Protein AF-A0A336NEF6-F1 (afdb_monomer)

Radius of gyration: 16.55 Å; Cα contacts (8 Å, |Δi|>4): 123; chains: 1; bounding box: 45×37×54 Å

Sequence (125 aa):
MFSDVTRVWYLQGYYEHYSSKSDAYDDFMLTAAHESGHPILASYAYKSTGLNNYSWVHKGSCKGVLSGYDTPEKGEKGHESNPQKGHVDLMKYYNYRIAPSLFRAIDYDLKSLIWLSFVKFGGKK

pLDDT: mean 70.56, std 12.86, range [30.59, 88.44]

Foldseek 3Di:
DDPPDQDQDDPLVVDVVPHDPVVSVLVVVLSVQQSVLLVLQQVLCCVPPVGRQCLLPPQCLAPDDVVVRHGDDPPDRNDDPDPDDQADDSNHDDPDDDRSVRYDHDPVSVVSNCVVVVDDDDDDD

Secondary structure (DSSP, 8-state):
-----------HHHHHHHS-HHHHHHHHHHHHHHHHHHHHHHHHHHHHHS-STHHHHGGGSS--GGGTTPPPPTTSTT--SS--SS-EETT---SS---GGGEE--HHHHHHHHHHTT-------

Solvent-accessible surface area (backbone atoms only — not comparable to full-atom values): 7672 Å² total; per-residue (Å²): 136,81,79,90,70,86,79,84,85,78,71,59,72,61,40,67,73,75,48,61,73,70,60,48,53,49,47,48,54,46,51,53,54,35,58,59,44,34,60,46,38,18,51,38,28,34,76,73,73,70,44,61,62,40,44,48,49,51,72,20,22,21,61,33,80,95,51,78,50,37,67,44,50,95,91,41,74,45,44,71,98,63,74,78,74,86,50,36,61,40,76,48,62,70,99,62,95,69,66,60,90,33,49,35,79,47,74,65,58,52,51,37,47,50,64,74,61,67,69,80,79,89,66,88,128

Mean predicted aligned error: 10.26 Å

Structure (mmCIF, N/CA/C/O backbone):
data_AF-A0A336NEF6-F1
#
_entry.id   AF-A0A336NEF6-F1
#
loop_
_atom_site.group_PDB
_atom_site.id
_atom_site.type_symbol
_atom_site.label_atom_id
_atom_site.label_alt_id
_atom_site.label_comp_id
_atom_site.label_asym_id
_atom_site.label_entity_id
_atom_site.label_seq_id
_atom_site.pdbx_PDB_ins_code
_ato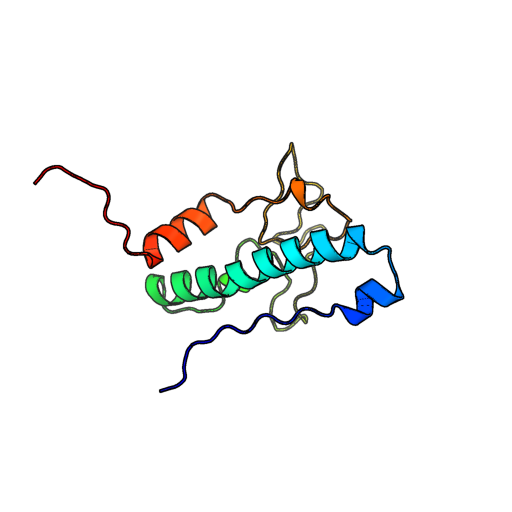m_site.Cartn_x
_atom_site.Cartn_y
_atom_site.Cartn_z
_atom_site.occupancy
_atom_site.B_iso_or_equiv
_atom_site.auth_seq_id
_atom_site.auth_comp_id
_atom_site.auth_asym_id
_atom_site.auth_atom_id
_atom_site.pdbx_PDB_model_num
ATOM 1 N N . MET A 1 1 ? -27.240 3.645 -2.002 1.00 34.62 1 MET A N 1
ATOM 2 C CA . MET A 1 1 ? -26.398 2.543 -1.494 1.00 34.62 1 MET A CA 1
ATOM 3 C C . MET A 1 1 ? -25.303 2.321 -2.525 1.00 34.62 1 MET A C 1
ATOM 5 O O . MET A 1 1 ? -25.512 1.582 -3.473 1.00 34.62 1 MET A O 1
ATOM 9 N N . PHE A 1 2 ? -24.205 3.073 -2.439 1.00 30.59 2 PHE A N 1
ATOM 10 C CA . PHE A 1 2 ? -23.047 2.826 -3.297 1.00 30.59 2 PHE A CA 1
ATOM 11 C C . PHE A 1 2 ? -22.255 1.704 -2.637 1.00 30.59 2 PHE A C 1
ATOM 13 O O . PHE A 1 2 ? -21.867 1.829 -1.479 1.00 30.59 2 PHE A O 1
ATOM 20 N N . SER A 1 3 ? -22.117 0.575 -3.324 1.00 34.78 3 SER A N 1
ATOM 21 C CA . SER A 1 3 ? -21.231 -0.490 -2.875 1.00 34.78 3 SER A CA 1
ATOM 22 C C . SER A 1 3 ? -19.806 0.055 -2.888 1.00 34.78 3 SER A C 1
ATOM 24 O O . SER A 1 3 ? -19.329 0.489 -3.938 1.00 34.78 3 SER A O 1
ATOM 26 N N . ASP A 1 4 ? -19.156 0.036 -1.732 1.00 47.28 4 ASP A N 1
ATOM 27 C CA . ASP A 1 4 ? -17.737 0.333 -1.546 1.00 47.28 4 ASP A CA 1
ATOM 28 C C . ASP A 1 4 ? -16.903 -0.799 -2.177 1.00 47.28 4 ASP A C 1
ATOM 30 O O . ASP A 1 4 ? -16.347 -1.657 -1.499 1.00 47.28 4 ASP A O 1
ATOM 34 N N . VAL A 1 5 ? -16.945 -0.909 -3.510 1.00 49.62 5 VAL A N 1
ATOM 35 C CA . VAL A 1 5 ? -16.124 -1.861 -4.268 1.00 49.62 5 VAL A CA 1
ATOM 36 C C . VAL A 1 5 ? -14.886 -1.107 -4.696 1.00 49.62 5 VAL A C 1
ATOM 38 O O . VAL A 1 5 ? -14.884 -0.422 -5.721 1.00 49.62 5 VAL A O 1
ATOM 41 N N . THR A 1 6 ? -13.824 -1.220 -3.908 1.00 65.19 6 THR A N 1
ATOM 42 C CA . THR A 1 6 ? -12.507 -0.817 -4.386 1.00 65.19 6 THR A CA 1
ATOM 43 C C . THR A 1 6 ? -12.148 -1.715 -5.565 1.00 65.19 6 THR A C 1
ATOM 45 O O . THR A 1 6 ? -12.000 -2.927 -5.419 1.00 65.19 6 THR A O 1
ATOM 48 N N . ARG A 1 7 ? -12.080 -1.127 -6.759 1.00 70.38 7 ARG A N 1
ATOM 49 C CA . ARG A 1 7 ? -11.629 -1.808 -7.973 1.00 70.38 7 ARG A CA 1
ATOM 50 C C . ARG A 1 7 ? -10.176 -1.435 -8.208 1.00 70.38 7 ARG A C 1
ATOM 52 O O . ARG A 1 7 ? -9.875 -0.259 -8.383 1.00 70.38 7 ARG A O 1
ATOM 59 N N . VAL A 1 8 ? -9.315 -2.443 -8.222 1.00 68.12 8 VAL A N 1
ATOM 60 C CA . VAL A 1 8 ? -7.910 -2.312 -8.605 1.00 68.12 8 VAL A CA 1
ATOM 61 C C . VAL A 1 8 ? -7.790 -2.657 -10.084 1.00 68.12 8 VAL A C 1
ATOM 63 O O . VAL A 1 8 ? -8.328 -3.672 -10.528 1.00 68.12 8 VAL A O 1
ATOM 66 N N . TRP A 1 9 ? -7.104 -1.809 -10.842 1.00 73.88 9 TRP A N 1
ATOM 67 C CA . TRP A 1 9 ? -6.852 -2.015 -12.265 1.00 73.88 9 TRP A CA 1
ATOM 68 C C . TRP A 1 9 ? -5.384 -2.377 -12.467 1.00 73.88 9 TRP A C 1
ATOM 70 O O . TRP A 1 9 ? -4.511 -1.736 -11.892 1.00 73.88 9 TRP A O 1
ATOM 80 N N . TYR A 1 10 ? -5.113 -3.382 -13.299 1.00 78.50 10 TYR A N 1
ATOM 81 C CA . TYR A 1 10 ? -3.757 -3.779 -13.670 1.00 78.50 10 TYR A CA 1
ATOM 82 C C . TYR A 1 10 ? -3.579 -3.711 -15.187 1.00 78.50 10 TYR A C 1
ATOM 84 O O . TYR A 1 10 ? -4.376 -4.271 -15.942 1.00 78.50 10 TYR A O 1
ATOM 92 N N . LEU A 1 11 ? -2.533 -3.021 -15.643 1.00 75.38 11 LEU A N 1
ATOM 93 C CA . LEU A 1 11 ? -2.261 -2.775 -17.061 1.00 75.38 11 LEU A CA 1
ATOM 94 C C . LEU A 1 11 ? -1.393 -3.888 -17.667 1.00 75.38 11 LEU A C 1
ATOM 96 O O . LEU A 1 11 ? -0.287 -3.643 -18.139 1.00 75.38 11 LEU A O 1
ATOM 100 N N . GLN A 1 12 ? -1.918 -5.114 -17.695 1.00 72.69 12 GLN A N 1
ATOM 101 C CA . GLN A 1 12 ? -1.197 -6.303 -18.174 1.00 72.69 12 GLN A CA 1
ATOM 102 C C . GLN A 1 12 ? -0.579 -6.127 -19.573 1.00 72.69 12 GLN A C 1
ATOM 104 O O . GLN A 1 12 ? 0.580 -6.477 -19.786 1.00 72.69 12 GLN A O 1
ATOM 109 N N . GLY A 1 13 ? -1.315 -5.523 -20.513 1.00 69.94 13 GLY A N 1
ATOM 110 C CA . GLY A 1 13 ? -0.859 -5.354 -21.898 1.00 69.94 13 GLY A CA 1
ATOM 111 C C . GLY A 1 13 ? 0.378 -4.461 -22.064 1.00 69.94 13 GLY A C 1
ATOM 112 O O . GLY A 1 13 ? 1.104 -4.615 -23.041 1.00 69.94 13 GLY A O 1
ATOM 113 N N . TYR A 1 14 ? 0.654 -3.560 -21.113 1.00 70.50 14 TYR A N 1
ATOM 114 C CA . TYR A 1 14 ? 1.885 -2.761 -21.113 1.00 70.50 14 TYR A CA 1
ATOM 115 C C . TYR A 1 14 ? 3.109 -3.649 -20.842 1.00 70.50 14 TYR A C 1
ATOM 117 O O . TYR A 1 14 ? 4.098 -3.594 -21.570 1.00 70.50 14 TYR A O 1
ATOM 125 N N . TYR A 1 15 ? 3.018 -4.526 -19.843 1.00 66.50 15 TYR A N 1
ATOM 126 C CA . TYR A 1 15 ? 4.122 -5.395 -19.435 1.00 66.50 15 TYR A CA 1
ATOM 127 C C . TYR A 1 15 ? 4.353 -6.551 -20.408 1.00 66.50 15 TYR A C 1
ATOM 129 O O . TYR A 1 15 ? 5.496 -6.863 -20.724 1.00 66.50 15 TYR A O 1
ATOM 137 N N . GLU A 1 16 ? 3.288 -7.130 -20.967 1.00 67.25 16 GLU A N 1
ATOM 138 C CA . GLU A 1 16 ? 3.405 -8.177 -21.992 1.00 67.25 16 GLU A CA 1
ATOM 139 C C . GLU A 1 16 ? 4.067 -7.683 -23.289 1.00 67.25 16 GLU A C 1
ATOM 141 O O . GLU A 1 16 ? 4.679 -8.478 -24.004 1.00 67.25 16 GLU A O 1
ATOM 146 N N . HIS A 1 17 ? 3.958 -6.386 -23.596 1.00 67.31 17 HIS A N 1
ATOM 147 C CA . HIS A 1 17 ? 4.564 -5.783 -24.783 1.00 67.31 17 HIS A CA 1
ATOM 148 C C . HIS A 1 17 ? 6.057 -5.459 -24.601 1.00 67.31 17 HIS A C 1
ATOM 150 O O . HIS A 1 17 ? 6.811 -5.526 -25.572 1.00 67.31 17 HIS A O 1
ATOM 156 N N . TYR A 1 18 ? 6.495 -5.126 -23.379 1.00 62.12 18 TYR A N 1
ATOM 157 C CA . TYR A 1 18 ? 7.839 -4.591 -23.112 1.00 62.12 18 TYR A CA 1
ATOM 158 C C . TYR A 1 18 ? 8.767 -5.505 -22.279 1.00 62.12 18 TYR A C 1
ATOM 160 O O . TYR A 1 18 ? 9.969 -5.234 -22.241 1.00 62.12 18 TYR A O 1
ATOM 168 N N . SER A 1 19 ? 8.291 -6.586 -21.639 1.00 57.84 19 SER A N 1
ATOM 169 C CA . SER A 1 19 ? 9.144 -7.452 -20.798 1.00 57.84 19 SER A CA 1
ATOM 170 C C . SER A 1 19 ? 8.635 -8.896 -20.606 1.00 57.84 19 SER A C 1
ATOM 172 O O . SER A 1 19 ? 7.477 -9.237 -20.827 1.00 57.84 19 SER A O 1
ATOM 174 N N . SER A 1 20 ? 9.560 -9.801 -20.251 1.00 57.44 20 SER A N 1
ATOM 175 C CA . SER A 1 20 ? 9.343 -11.255 -20.164 1.00 57.44 20 SER A CA 1
ATOM 176 C C . SER A 1 20 ? 8.252 -11.653 -19.156 1.00 57.44 20 SER A C 1
ATOM 178 O O . SER A 1 20 ? 8.174 -11.088 -18.069 1.00 57.44 20 SER A O 1
ATOM 180 N N . LYS A 1 21 ? 7.447 -12.676 -19.483 1.00 57.06 21 LYS A N 1
ATOM 181 C CA . LYS A 1 21 ? 6.272 -13.132 -18.705 1.00 57.06 21 LYS A CA 1
ATOM 182 C C . LYS A 1 21 ? 6.497 -13.345 -17.199 1.00 57.06 21 LYS A C 1
ATOM 184 O O . LYS A 1 21 ? 5.543 -13.205 -16.441 1.00 57.06 21 LYS A O 1
ATOM 189 N N . SER A 1 22 ? 7.707 -13.703 -16.760 1.00 62.31 22 SER A N 1
ATOM 190 C CA . SER A 1 22 ? 8.012 -13.874 -15.330 1.00 62.31 22 SER A CA 1
ATOM 191 C C . SER A 1 22 ? 7.954 -12.554 -14.563 1.00 62.31 22 SER A C 1
ATOM 193 O O . SER A 1 22 ? 7.443 -12.524 -13.450 1.00 62.31 22 SER A O 1
ATOM 195 N N . ASP A 1 23 ? 8.400 -11.460 -15.183 1.00 68.69 23 ASP A N 1
ATOM 196 C CA . ASP A 1 23 ? 8.364 -10.133 -14.569 1.00 68.69 23 ASP A CA 1
ATOM 197 C C . ASP A 1 23 ? 6.920 -9.639 -14.410 1.00 68.69 23 ASP A C 1
ATOM 199 O O . ASP A 1 23 ? 6.610 -8.998 -13.414 1.00 68.69 23 ASP A O 1
ATOM 203 N N . ALA A 1 24 ? 6.025 -9.991 -15.340 1.00 74.62 24 ALA A N 1
ATOM 204 C CA . ALA A 1 24 ? 4.619 -9.585 -15.300 1.00 74.62 24 ALA A CA 1
ATOM 205 C C . ALA A 1 24 ? 3.827 -10.248 -14.158 1.00 74.62 24 ALA A C 1
ATOM 207 O O . ALA A 1 24 ? 2.949 -9.619 -13.576 1.00 74.62 24 ALA A O 1
ATOM 208 N N . TYR A 1 25 ? 4.123 -11.507 -13.813 1.00 79.56 25 TYR A N 1
ATOM 209 C CA . TYR A 1 25 ? 3.445 -12.177 -12.696 1.00 79.56 25 TYR A CA 1
ATOM 210 C C . TYR A 1 25 ? 3.842 -11.569 -11.347 1.00 79.56 25 TYR A C 1
ATOM 212 O O . TYR A 1 25 ? 2.975 -11.243 -10.535 1.00 79.56 25 TYR A O 1
ATOM 220 N N . ASP A 1 26 ? 5.144 -11.395 -11.112 1.00 80.00 26 ASP A N 1
ATOM 221 C CA . ASP A 1 26 ? 5.630 -10.838 -9.849 1.00 80.00 26 ASP A CA 1
ATOM 222 C C . ASP A 1 26 ? 5.239 -9.357 -9.697 1.00 80.00 26 ASP A C 1
ATOM 224 O O . ASP A 1 26 ? 4.904 -8.920 -8.594 1.00 80.00 26 ASP A O 1
ATOM 228 N N . ASP A 1 27 ? 5.225 -8.601 -10.799 1.00 79.88 27 ASP A N 1
ATOM 229 C CA . ASP A 1 27 ? 4.718 -7.226 -10.855 1.00 79.88 27 ASP A CA 1
ATOM 230 C C . ASP A 1 27 ? 3.213 -7.173 -10.557 1.00 79.88 27 ASP A C 1
ATOM 232 O O . ASP A 1 27 ? 2.807 -6.446 -9.655 1.00 79.88 27 ASP A O 1
ATOM 236 N N . PHE A 1 28 ? 2.396 -8.024 -11.191 1.00 83.50 28 PHE A N 1
ATOM 237 C CA . PHE A 1 28 ? 0.966 -8.123 -10.883 1.00 83.50 28 PHE A CA 1
ATOM 238 C C . PHE A 1 28 ? 0.710 -8.393 -9.400 1.00 83.50 28 PHE A C 1
ATOM 240 O O . PHE A 1 28 ? -0.107 -7.714 -8.779 1.00 83.50 28 PHE A O 1
ATOM 247 N N . MET A 1 29 ? 1.406 -9.374 -8.821 1.00 85.81 29 MET A N 1
ATOM 248 C CA . MET A 1 29 ? 1.252 -9.727 -7.410 1.00 85.81 29 MET A CA 1
ATOM 249 C C . MET A 1 29 ? 1.626 -8.557 -6.495 1.00 8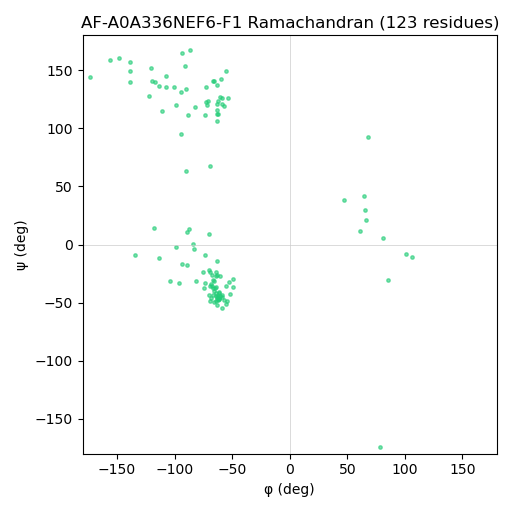5.81 29 MET A C 1
ATOM 251 O O . MET A 1 29 ? 0.921 -8.295 -5.518 1.00 85.81 29 MET A O 1
ATOM 255 N N . LEU A 1 30 ? 2.705 -7.838 -6.819 1.00 84.38 30 LEU A N 1
ATOM 256 C CA . LEU A 1 30 ? 3.137 -6.661 -6.071 1.00 84.38 30 LEU 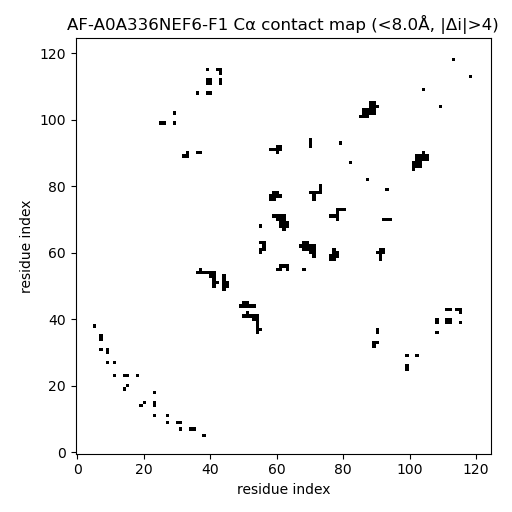A CA 1
ATOM 257 C C . LEU A 1 30 ? 2.123 -5.517 -6.181 1.00 84.38 30 LEU A C 1
ATOM 259 O O . LEU A 1 30 ? 1.705 -4.980 -5.154 1.00 84.38 30 LEU A O 1
ATOM 263 N N . THR A 1 31 ? 1.690 -5.173 -7.396 1.00 83.44 31 THR A N 1
ATOM 264 C CA . THR A 1 31 ? 0.701 -4.118 -7.646 1.00 83.44 31 THR A CA 1
ATOM 265 C C . THR A 1 31 ? -0.625 -4.443 -6.974 1.00 83.44 31 THR A C 1
ATOM 267 O O . THR A 1 31 ? -1.172 -3.608 -6.263 1.00 83.44 31 THR A O 1
ATOM 270 N N . ALA A 1 32 ? -1.129 -5.667 -7.124 1.00 86.25 32 ALA A N 1
ATOM 271 C CA . ALA A 1 32 ? -2.371 -6.085 -6.485 1.00 86.25 32 ALA A CA 1
ATOM 272 C C . ALA A 1 32 ? -2.286 -5.965 -4.956 1.00 86.25 32 ALA A C 1
ATOM 274 O O . ALA A 1 32 ? -3.213 -5.453 -4.326 1.00 86.25 32 ALA A O 1
ATOM 275 N N . ALA A 1 33 ? -1.166 -6.387 -4.358 1.00 87.31 33 ALA A N 1
ATOM 276 C CA . ALA A 1 33 ? -0.944 -6.256 -2.923 1.00 87.31 33 ALA A CA 1
ATOM 277 C C . ALA A 1 33 ? -0.900 -4.780 -2.481 1.00 87.31 33 ALA A C 1
ATOM 279 O O . ALA A 1 33 ? -1.603 -4.421 -1.536 1.00 87.31 33 ALA A O 1
ATOM 280 N N . HIS A 1 34 ? -0.152 -3.925 -3.186 1.00 86.56 34 HIS A N 1
ATOM 281 C CA . HIS A 1 34 ? -0.053 -2.486 -2.911 1.00 86.56 34 HIS A CA 1
ATOM 282 C C . HIS A 1 34 ? -1.421 -1.794 -2.989 1.00 86.56 34 HIS A C 1
ATOM 284 O O . HIS A 1 34 ? -1.893 -1.192 -2.025 1.00 86.56 34 HIS A O 1
ATOM 290 N N . GLU A 1 35 ? -2.115 -1.960 -4.111 1.00 81.62 35 GLU A N 1
ATOM 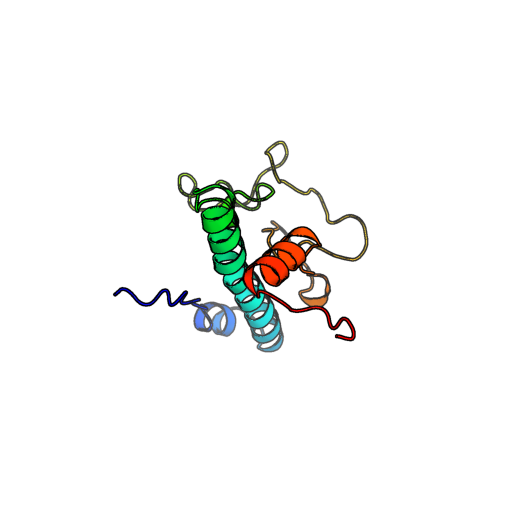291 C CA . GLU A 1 35 ? -3.395 -1.306 -4.372 1.00 81.62 35 GLU A CA 1
ATOM 292 C C . GLU A 1 35 ? -4.506 -1.805 -3.438 1.00 81.62 35 GLU A C 1
ATOM 294 O O . GLU A 1 35 ? -5.391 -1.041 -3.052 1.00 81.62 35 GLU A O 1
ATOM 299 N N . SER A 1 36 ? -4.441 -3.069 -2.995 1.00 84.25 36 SER A N 1
ATOM 300 C CA . SER A 1 36 ? -5.348 -3.603 -1.968 1.00 84.25 36 SER A CA 1
ATOM 301 C C . SER A 1 36 ? -5.114 -3.010 -0.573 1.00 84.25 36 SER A C 1
ATOM 303 O O . SER A 1 36 ? -6.033 -2.981 0.248 1.00 84.25 36 SER A O 1
ATOM 305 N N . GLY A 1 37 ? -3.913 -2.492 -0.297 1.00 82.06 37 GLY A N 1
ATOM 306 C CA . GLY A 1 37 ? -3.586 -1.818 0.957 1.00 82.06 37 GLY A CA 1
ATOM 307 C C . GLY A 1 37 ? -4.215 -0.429 1.074 1.00 82.06 37 GLY A C 1
ATOM 308 O O . GLY A 1 37 ? -4.630 -0.027 2.166 1.00 82.06 37 GLY A O 1
ATOM 309 N N . HIS A 1 38 ? -4.374 0.293 -0.041 1.00 79.88 38 HIS A N 1
ATOM 310 C CA . HIS A 1 38 ? -4.983 1.624 -0.038 1.00 79.88 38 HIS A CA 1
ATOM 311 C C . HIS A 1 38 ? -6.388 1.681 0.591 1.00 79.88 38 HIS A C 1
ATOM 313 O O . HIS A 1 38 ? -6.582 2.507 1.488 1.00 79.88 38 HIS A O 1
ATOM 319 N N . PRO A 1 39 ? -7.371 0.836 0.225 1.00 79.62 39 PRO A N 1
ATOM 320 C CA . PRO A 1 39 ? -8.697 0.884 0.840 1.00 79.62 39 PRO A CA 1
ATOM 321 C C . PRO A 1 39 ? -8.690 0.509 2.324 1.00 79.62 39 PRO A C 1
ATOM 323 O O . PRO A 1 39 ? -9.483 1.061 3.089 1.00 79.62 39 PRO A O 1
ATOM 326 N N . ILE A 1 40 ? -7.782 -0.374 2.757 1.00 82.81 40 ILE A N 1
ATOM 327 C CA . ILE A 1 40 ? -7.610 -0.733 4.172 1.00 82.81 40 ILE A CA 1
ATOM 328 C C . ILE A 1 40 ? -7.161 0.503 4.955 1.00 82.81 40 ILE A C 1
ATOM 330 O O . ILE A 1 40 ? -7.800 0.887 5.935 1.00 82.81 40 ILE A O 1
ATOM 334 N N . LEU A 1 41 ? -6.100 1.172 4.500 1.00 80.31 41 LEU A N 1
ATOM 335 C CA . LEU A 1 41 ? -5.571 2.365 5.161 1.00 80.31 41 LEU A CA 1
ATOM 336 C C . LEU A 1 41 ? -6.553 3.544 5.119 1.00 80.31 41 LEU A C 1
ATOM 338 O O . LEU A 1 41 ? -6.710 4.247 6.119 1.00 80.31 41 LEU A O 1
ATOM 342 N N . ALA A 1 42 ? -7.251 3.742 3.999 1.00 76.75 42 ALA A N 1
ATOM 343 C CA . ALA A 1 42 ? -8.277 4.774 3.866 1.00 76.75 42 ALA A CA 1
ATOM 344 C C . ALA A 1 42 ? -9.459 4.519 4.816 1.00 76.75 42 ALA A C 1
ATOM 346 O O . ALA A 1 42 ? -9.898 5.432 5.514 1.00 76.75 42 ALA A O 1
ATOM 347 N N . SER A 1 43 ? -9.932 3.271 4.902 1.00 79.81 43 SER A N 1
ATOM 348 C CA . SER A 1 43 ? -11.011 2.867 5.813 1.00 79.81 43 SER A CA 1
ATOM 349 C C . SER A 1 43 ? -10.614 3.020 7.275 1.00 79.81 43 SER A C 1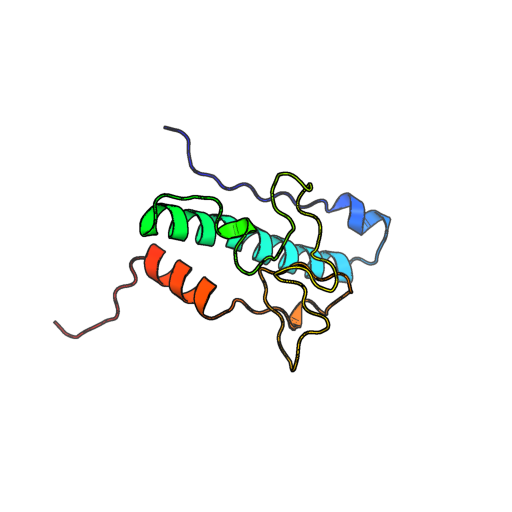
ATOM 351 O O . SER A 1 43 ? -11.412 3.485 8.090 1.00 79.81 43 SER A O 1
ATOM 353 N N . TYR A 1 44 ? -9.381 2.639 7.618 1.00 80.25 44 TYR A N 1
ATOM 354 C CA . TYR A 1 44 ? -8.852 2.803 8.965 1.00 80.25 44 TYR A CA 1
ATOM 355 C C . TYR A 1 44 ? -8.815 4.281 9.352 1.00 80.25 44 TYR A C 1
ATOM 357 O O . TYR A 1 44 ? -9.305 4.644 10.420 1.00 80.25 44 TYR A O 1
ATOM 365 N N . ALA A 1 45 ? -8.309 5.150 8.480 1.00 73.31 45 ALA A N 1
ATOM 366 C CA . ALA A 1 45 ? -8.252 6.582 8.742 1.00 73.31 45 ALA A CA 1
ATOM 367 C C . ALA A 1 45 ? -9.635 7.230 8.823 1.00 73.31 45 ALA A C 1
ATOM 369 O O . ALA A 1 45 ? -9.915 7.954 9.775 1.00 73.31 45 ALA A O 1
ATOM 370 N N . TYR A 1 46 ? -10.547 6.890 7.911 1.00 70.88 46 TYR A N 1
ATOM 371 C CA . TYR A 1 46 ? -11.918 7.385 7.970 1.00 70.88 46 TYR A CA 1
ATOM 372 C C . TYR A 1 46 ? -12.602 6.996 9.288 1.00 70.88 46 TYR A C 1
ATOM 374 O O . TYR A 1 46 ? -13.200 7.844 9.946 1.00 70.88 46 TYR A O 1
ATOM 382 N N . LYS A 1 47 ? -12.459 5.738 9.725 1.00 68.38 47 LYS A N 1
ATOM 383 C CA . LYS A 1 47 ? -13.069 5.256 10.974 1.00 68.38 47 LYS A CA 1
ATOM 384 C C . LYS A 1 47 ? -12.355 5.727 12.245 1.00 68.38 47 LYS A C 1
ATOM 386 O O . LYS A 1 47 ? -12.984 5.730 13.298 1.00 68.38 47 LYS A O 1
ATOM 391 N N . SER A 1 48 ? -11.071 6.085 12.178 1.00 59.06 48 SER A N 1
ATOM 392 C CA . SER A 1 48 ? -10.287 6.513 13.350 1.00 59.06 48 SER A CA 1
ATOM 393 C C . SER A 1 48 ? -10.216 8.030 13.527 1.00 59.06 48 SER A C 1
ATOM 395 O O . SER A 1 48 ? -10.183 8.496 14.662 1.00 59.06 48 SER A O 1
ATOM 397 N N . THR A 1 49 ? -10.201 8.809 12.441 1.00 60.88 49 THR A N 1
ATOM 398 C CA . THR A 1 49 ? -9.998 10.270 12.475 1.00 60.88 49 THR A CA 1
ATOM 399 C C . THR A 1 49 ? -10.979 11.065 11.607 1.00 60.88 49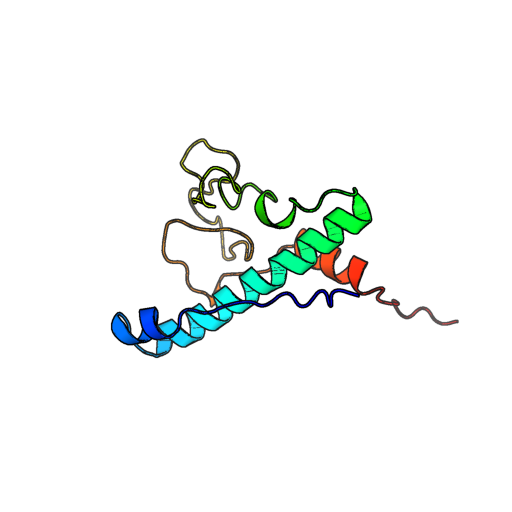 THR A C 1
ATOM 401 O O . THR A 1 49 ? -11.007 12.289 11.709 1.00 60.88 49 THR A O 1
ATOM 404 N N . GLY A 1 50 ? -11.791 10.412 10.765 1.00 59.72 50 GLY A N 1
ATOM 405 C CA . GLY A 1 50 ? -12.742 11.080 9.866 1.00 59.72 50 GLY A CA 1
ATOM 406 C C . GLY A 1 50 ? -12.136 11.623 8.563 1.00 59.72 50 GLY A C 1
ATOM 407 O O . GLY A 1 50 ? -12.845 12.265 7.791 1.00 59.72 50 GLY A O 1
ATOM 408 N N . LEU A 1 51 ? -10.852 11.361 8.287 1.00 58.41 51 LEU A N 1
ATOM 409 C CA . LEU A 1 51 ? -10.145 11.791 7.070 1.00 58.41 51 LEU A CA 1
ATOM 410 C C . LEU A 1 51 ? -9.769 10.577 6.200 1.00 58.41 51 LEU A C 1
ATOM 412 O O . LEU A 1 51 ? -9.287 9.577 6.720 1.00 58.41 51 LEU A O 1
ATOM 416 N N . ASN A 1 52 ? -9.957 10.651 4.873 1.00 58.44 52 ASN A N 1
ATOM 417 C CA . ASN A 1 52 ? -9.731 9.513 3.957 1.00 58.44 52 ASN A CA 1
ATOM 418 C C . ASN A 1 52 ? -8.376 9.529 3.215 1.00 58.44 52 ASN A C 1
ATOM 420 O O . ASN A 1 52 ? -8.087 8.614 2.450 1.00 58.44 52 ASN A O 1
ATOM 424 N N . ASN A 1 53 ? -7.544 10.555 3.410 1.00 58.78 53 ASN A N 1
ATOM 425 C CA . ASN A 1 53 ? -6.323 10.776 2.619 1.00 58.78 53 ASN A CA 1
ATOM 426 C C . ASN A 1 53 ? -5.102 9.984 3.118 1.00 58.78 53 ASN A C 1
ATOM 428 O O . ASN A 1 53 ? -4.009 10.088 2.558 1.00 58.78 53 ASN A O 1
ATOM 432 N N . TYR A 1 54 ? -5.275 9.195 4.174 1.00 58.91 54 TYR A N 1
ATOM 433 C CA . TYR A 1 54 ? -4.189 8.489 4.835 1.00 58.91 54 TYR A CA 1
ATOM 434 C C . TYR A 1 54 ? -3.527 7.451 3.929 1.00 58.91 54 TYR A C 1
ATOM 436 O O . TYR A 1 54 ? -2.314 7.350 3.939 1.00 58.91 54 TYR A O 1
ATOM 444 N N . SER A 1 55 ? -4.270 6.753 3.069 1.00 55.16 55 SER A N 1
ATOM 445 C CA . SER A 1 55 ? -3.710 5.711 2.192 1.00 55.16 55 SER A CA 1
ATOM 446 C C . SER A 1 55 ? -2.633 6.199 1.222 1.00 55.16 55 SER A C 1
ATOM 448 O O . SER A 1 55 ? -1.795 5.406 0.812 1.00 55.16 55 SER A O 1
ATOM 450 N N . TRP A 1 56 ? -2.674 7.481 0.850 1.00 55.53 56 TRP A N 1
ATOM 451 C CA . TRP A 1 56 ? -1.780 8.095 -0.138 1.00 55.53 56 TRP A CA 1
ATOM 452 C C . TRP A 1 56 ? -0.699 8.956 0.523 1.00 55.53 56 TRP A C 1
ATOM 454 O O . TRP A 1 56 ? 0.420 9.061 0.031 1.00 55.53 56 TRP A O 1
ATOM 464 N N . VAL A 1 57 ? -1.029 9.563 1.668 1.00 54.03 57 VAL A N 1
ATOM 465 C CA . VAL A 1 57 ? -0.137 10.464 2.414 1.00 54.03 57 VAL A CA 1
ATOM 466 C C . VAL A 1 57 ? 0.651 9.720 3.500 1.00 54.03 57 VAL A C 1
ATOM 468 O O . VAL A 1 57 ? 1.657 10.238 4.002 1.00 54.03 57 VAL A O 1
ATOM 471 N N . HIS A 1 58 ? 0.241 8.506 3.888 1.00 53.44 58 HIS A N 1
ATOM 472 C CA . HIS A 1 58 ? 0.944 7.739 4.910 1.00 53.44 58 HIS A CA 1
ATOM 473 C C . HIS A 1 58 ? 2.392 7.503 4.474 1.00 53.44 58 HIS A C 1
ATOM 475 O O . HIS A 1 58 ? 2.681 6.990 3.402 1.00 53.44 58 HIS A O 1
ATOM 481 N N . LYS A 1 59 ? 3.304 7.990 5.324 1.00 57.38 59 LYS A N 1
ATOM 482 C CA . LYS A 1 59 ? 4.765 7.982 5.158 1.00 57.38 59 LYS A CA 1
ATOM 483 C C . LYS A 1 59 ? 5.314 8.737 3.946 1.00 57.38 59 LYS A C 1
ATOM 485 O O . LYS A 1 59 ? 6.512 8.629 3.706 1.00 57.38 59 LYS A O 1
ATOM 490 N N . GLY A 1 60 ? 4.497 9.540 3.263 1.00 54.56 60 GLY A N 1
ATOM 491 C CA . GLY A 1 60 ? 4.920 10.263 2.069 1.00 54.56 60 GLY A CA 1
ATOM 492 C C . GLY A 1 60 ? 5.283 9.314 0.937 1.00 54.56 60 GLY A C 1
ATOM 493 O O . GLY A 1 60 ? 6.297 9.521 0.302 1.00 54.56 60 GLY A O 1
ATOM 494 N N . SER A 1 61 ? 4.513 8.246 0.721 1.00 54.34 61 SER A N 1
ATOM 495 C CA . SER A 1 61 ? 4.755 7.296 -0.373 1.00 54.34 61 SER A CA 1
ATOM 496 C C . SER A 1 61 ? 4.626 7.926 -1.762 1.00 54.34 61 SER A C 1
ATOM 498 O O . SER A 1 61 ? 5.252 7.449 -2.699 1.00 54.34 61 SER A O 1
ATOM 500 N N . CYS A 1 62 ? 3.841 8.997 -1.887 1.00 56.50 62 CYS A N 1
ATOM 501 C CA . CYS A 1 62 ? 3.679 9.782 -3.104 1.00 56.50 62 CYS A CA 1
ATOM 502 C C . CYS A 1 62 ? 3.404 11.253 -2.753 1.00 56.50 62 CYS A C 1
ATOM 504 O O . CYS A 1 62 ? 2.964 11.575 -1.644 1.00 56.50 62 CYS A O 1
ATOM 506 N N . LYS A 1 63 ? 3.620 12.158 -3.708 1.00 58.59 63 LYS A N 1
ATOM 507 C CA . LYS A 1 63 ? 3.425 13.607 -3.566 1.00 58.59 63 LYS A CA 1
ATOM 508 C C . LYS A 1 63 ? 1.934 14.029 -3.462 1.00 58.59 63 LYS A C 1
ATOM 510 O O . LYS A 1 63 ? 1.630 15.225 -3.490 1.00 58.59 63 LYS A O 1
ATOM 515 N N . GLY A 1 64 ? 0.986 13.097 -3.317 1.00 55.75 64 GLY A N 1
ATOM 516 C CA . GLY A 1 64 ? -0.455 13.358 -3.176 1.00 55.75 64 GLY A CA 1
ATOM 517 C C . GLY A 1 64 ? -1.192 13.684 -4.487 1.00 55.75 64 GLY A C 1
ATOM 518 O O . GLY A 1 64 ? -0.636 13.619 -5.574 1.00 55.75 64 GLY A O 1
ATOM 519 N N . VAL A 1 65 ? -2.478 14.043 -4.386 1.00 52.06 65 VAL A N 1
ATOM 520 C CA . VAL A 1 65 ? -3.377 14.209 -5.553 1.00 52.06 65 VAL A CA 1
ATOM 521 C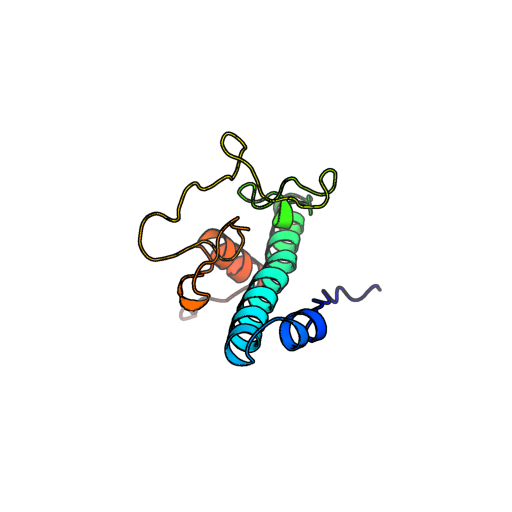 C . VAL A 1 65 ? -2.952 15.358 -6.479 1.00 52.06 65 VAL A C 1
ATOM 523 O O . VAL A 1 65 ? -3.061 15.245 -7.696 1.00 52.06 65 VAL A O 1
ATOM 526 N N . LEU A 1 66 ? -2.452 16.466 -5.920 1.00 52.28 66 LEU A N 1
ATOM 527 C CA . LEU A 1 66 ? -2.095 17.674 -6.685 1.00 52.28 66 LEU A CA 1
ATOM 528 C C . LEU A 1 66 ? -0.813 17.532 -7.522 1.00 52.28 66 LEU A C 1
ATOM 530 O O . LEU A 1 66 ? -0.508 18.409 -8.321 1.00 52.28 66 LEU A O 1
ATOM 534 N N . SER A 1 67 ? -0.073 16.445 -7.338 1.00 55.34 67 SER A N 1
ATOM 535 C CA . SER A 1 67 ? 1.184 16.136 -8.030 1.00 55.34 67 SER A CA 1
ATOM 536 C C . SER A 1 67 ? 1.080 14.861 -8.868 1.00 55.34 67 SER A C 1
ATOM 538 O O . SER A 1 67 ? 2.093 14.289 -9.246 1.00 55.34 67 SER A O 1
ATOM 540 N N . GLY A 1 68 ? -0.140 14.366 -9.109 1.00 55.19 68 GLY A N 1
ATOM 541 C CA . GLY A 1 68 ? -0.343 13.141 -9.882 1.00 55.19 68 GLY A CA 1
ATOM 542 C C . GLY A 1 68 ? 0.197 11.878 -9.209 1.00 55.19 68 GLY A C 1
ATOM 543 O O . GLY A 1 68 ? 0.401 10.887 -9.898 1.00 55.19 68 GLY A O 1
ATOM 544 N N . TYR A 1 69 ? 0.389 11.894 -7.884 1.00 58.38 69 TYR A N 1
ATOM 545 C CA . TYR A 1 69 ? 0.960 10.782 -7.116 1.00 58.38 69 TYR A CA 1
ATOM 546 C C . TYR A 1 69 ? 2.429 10.461 -7.449 1.00 58.38 69 TYR A C 1
ATOM 548 O O . TYR A 1 69 ? 2.874 9.332 -7.252 1.00 58.38 69 TYR A O 1
ATOM 556 N N . ASP A 1 70 ? 3.207 11.460 -7.869 1.00 62.94 70 ASP A N 1
ATOM 557 C CA . ASP A 1 70 ? 4.642 11.306 -8.132 1.00 62.94 70 ASP A CA 1
ATOM 558 C C . ASP A 1 70 ? 5.430 10.760 -6.927 1.00 62.94 70 ASP A C 1
ATOM 560 O O . ASP A 1 70 ? 5.114 11.031 -5.762 1.00 62.94 70 ASP A O 1
ATOM 564 N N . THR A 1 71 ? 6.509 10.021 -7.201 1.00 69.00 71 THR A N 1
ATOM 565 C CA . THR A 1 71 ? 7.429 9.530 -6.166 1.00 69.00 71 THR A CA 1
ATOM 566 C C . THR A 1 71 ? 8.174 10.687 -5.483 1.00 69.00 71 THR A C 1
ATOM 568 O O . THR A 1 71 ? 8.615 11.608 -6.173 1.00 69.00 71 THR A O 1
ATOM 571 N N . PRO A 1 72 ? 8.398 10.640 -4.158 1.00 68.38 72 PRO A N 1
ATOM 572 C CA . PRO A 1 72 ? 9.151 11.674 -3.453 1.00 68.38 72 PRO A CA 1
ATOM 573 C C . PRO A 1 72 ? 10.632 11.715 -3.847 1.00 68.38 72 PRO A C 1
ATOM 575 O O . PRO A 1 72 ? 11.305 10.686 -3.962 1.00 68.38 72 PRO A O 1
ATOM 578 N N . GLU A 1 73 ? 11.167 12.922 -3.960 1.00 75.00 73 GLU A N 1
ATOM 579 C CA . GLU A 1 73 ? 12.556 13.224 -4.292 1.00 75.00 73 GLU A CA 1
ATOM 580 C C . GLU A 1 73 ? 13.431 13.425 -3.051 1.00 75.00 73 GLU A C 1
ATOM 582 O O . GLU A 1 73 ? 12.966 13.619 -1.925 1.00 75.00 73 GLU A O 1
ATOM 587 N N . LYS A 1 74 ? 14.751 13.391 -3.253 1.00 72.69 74 LYS A N 1
ATOM 588 C CA . LYS A 1 74 ? 15.724 13.557 -2.172 1.00 72.69 74 LYS A CA 1
ATOM 589 C C . LYS A 1 74 ? 15.511 14.885 -1.442 1.00 72.69 74 LYS A C 1
ATOM 591 O O . LYS A 1 74 ? 15.693 15.950 -2.016 1.00 72.69 74 LYS A O 1
ATOM 596 N N . GLY A 1 75 ? 15.220 14.799 -0.144 1.00 69.12 75 GLY A N 1
ATOM 597 C CA . GLY A 1 75 ? 14.938 15.958 0.710 1.00 69.12 75 GLY A CA 1
ATOM 598 C C . GLY A 1 75 ? 13.448 16.190 0.965 1.00 69.12 75 GLY A C 1
ATOM 599 O O . GLY A 1 75 ? 13.102 16.987 1.833 1.00 69.12 75 GLY A O 1
ATOM 600 N N . GLU A 1 76 ? 12.568 15.459 0.283 1.00 70.88 76 GLU A N 1
ATOM 601 C CA . GLU A 1 76 ? 11.131 15.505 0.522 1.00 70.88 76 GLU A CA 1
ATOM 602 C C . GLU A 1 76 ? 10.686 14.471 1.561 1.00 70.88 76 GLU A C 1
ATOM 604 O O . GLU A 1 76 ? 11.303 13.421 1.776 1.00 70.88 76 GLU A O 1
ATOM 609 N N . LYS A 1 77 ? 9.570 14.770 2.231 1.00 60.84 77 LYS A N 1
ATOM 610 C CA . LYS A 1 77 ? 8.991 13.896 3.250 1.00 60.84 77 LYS A CA 1
ATOM 611 C C . LYS A 1 77 ? 8.562 12.570 2.617 1.00 60.84 77 LYS A C 1
ATOM 613 O O . LYS A 1 77 ? 7.619 12.545 1.838 1.00 60.84 77 LYS A O 1
ATOM 618 N N . GLY A 1 78 ? 9.201 11.481 3.038 1.00 63.75 78 GLY A N 1
ATOM 619 C CA . GLY A 1 78 ? 8.866 10.119 2.613 1.00 63.75 78 GLY A CA 1
ATOM 620 C C . GLY A 1 78 ? 9.844 9.487 1.629 1.00 63.75 78 GLY A C 1
ATOM 621 O O . GLY A 1 78 ? 9.803 8.267 1.467 1.00 63.75 78 GLY A O 1
ATOM 622 N N . HIS A 1 79 ? 10.774 10.274 1.075 1.00 69.50 79 HIS A N 1
ATOM 623 C CA . HIS A 1 79 ? 11.866 9.766 0.249 1.00 69.50 79 HIS A CA 1
ATOM 624 C C . HIS A 1 79 ? 12.779 8.825 1.045 1.00 69.50 79 HIS A C 1
ATOM 626 O O . HIS A 1 79 ? 13.353 9.211 2.067 1.00 69.50 79 HIS A O 1
ATOM 632 N N . GLU A 1 80 ? 12.952 7.601 0.548 1.00 65.38 80 GLU A N 1
ATOM 633 C CA . GLU A 1 80 ? 13.914 6.631 1.071 1.00 65.38 80 GLU A CA 1
ATOM 634 C C . GLU A 1 80 ? 15.042 6.425 0.061 1.00 65.38 80 GLU A C 1
ATOM 636 O O . GLU A 1 80 ? 14.834 5.908 -1.035 1.00 65.38 80 GLU A O 1
ATOM 641 N N . SER A 1 81 ? 16.258 6.813 0.448 1.00 59.09 81 SER A N 1
ATOM 642 C CA . SER A 1 81 ? 17.445 6.734 -0.411 1.00 59.09 81 SER A CA 1
ATOM 643 C C . SER A 1 81 ? 17.918 5.303 -0.678 1.00 59.09 81 SER A C 1
ATOM 645 O O . SER A 1 81 ? 18.635 5.080 -1.649 1.00 59.09 81 SER A O 1
ATOM 647 N N . ASN A 1 82 ? 17.547 4.349 0.180 1.00 60.69 82 ASN A N 1
ATOM 648 C CA . ASN A 1 82 ? 17.633 2.908 -0.053 1.00 60.69 82 ASN A CA 1
ATOM 649 C C . ASN A 1 82 ? 16.944 2.174 1.111 1.00 60.69 82 ASN A C 1
ATOM 651 O O . ASN A 1 82 ? 17.115 2.609 2.257 1.00 60.69 82 ASN A O 1
ATOM 655 N N . PRO A 1 83 ? 16.246 1.046 0.898 1.00 60.66 83 PRO A N 1
ATOM 656 C CA . PRO A 1 83 ? 15.782 0.217 1.996 1.00 60.66 83 PRO A CA 1
ATOM 657 C C . PRO A 1 83 ? 16.979 -0.312 2.782 1.00 60.66 83 PRO A C 1
ATOM 659 O O . PRO A 1 83 ? 17.783 -1.116 2.302 1.00 60.66 83 PRO A O 1
ATOM 662 N N . GLN A 1 84 ? 17.131 0.151 4.017 1.00 53.06 84 GLN A N 1
ATOM 663 C CA . GLN A 1 84 ? 18.140 -0.397 4.906 1.00 53.06 84 GLN A CA 1
ATOM 664 C C . GLN A 1 84 ? 17.684 -1.784 5.375 1.00 53.06 84 GLN A C 1
ATOM 666 O O . GLN A 1 84 ? 16.766 -1.904 6.175 1.00 53.06 84 GLN A O 1
ATOM 671 N N . LYS A 1 85 ? 18.396 -2.818 4.908 1.00 58.19 85 LYS A N 1
ATOM 672 C CA . LYS A 1 85 ? 18.390 -4.204 5.416 1.00 58.19 85 LYS A CA 1
ATOM 673 C C . LYS A 1 85 ? 17.088 -4.999 5.201 1.00 58.19 85 LYS A C 1
ATOM 675 O O . LYS A 1 85 ? 16.233 -5.097 6.072 1.00 58.19 85 LYS A O 1
ATOM 680 N N . GLY A 1 86 ? 17.047 -5.722 4.083 1.00 66.19 86 GLY A N 1
ATOM 681 C CA . GLY A 1 86 ? 16.333 -7.002 3.957 1.00 66.19 86 GLY A CA 1
ATOM 682 C C . GLY A 1 86 ? 14.845 -6.944 3.609 1.00 66.19 86 GLY A C 1
ATOM 683 O O . GLY A 1 86 ? 14.380 -7.846 2.918 1.00 66.19 86 GLY A O 1
ATOM 684 N N . HIS A 1 87 ? 14.115 -5.899 4.005 1.00 76.25 87 HIS A N 1
ATOM 685 C CA . HIS A 1 87 ? 12.699 -5.726 3.663 1.00 76.25 87 HIS A CA 1
ATOM 686 C C . HIS A 1 87 ? 12.380 -4.280 3.292 1.00 76.25 87 HIS A C 1
ATOM 688 O O . HIS A 1 87 ? 13.007 -3.351 3.801 1.00 76.25 87 HIS A O 1
ATOM 694 N N . VAL A 1 88 ? 11.404 -4.106 2.402 1.00 83.94 88 VAL A N 1
ATOM 695 C CA . VAL A 1 88 ? 10.916 -2.796 1.954 1.00 83.94 88 VAL A CA 1
ATOM 696 C C . VAL A 1 88 ? 9.433 -2.652 2.258 1.00 83.94 88 VAL A C 1
ATOM 698 O O . VAL A 1 88 ? 8.710 -3.648 2.325 1.00 83.94 88 VAL A O 1
ATOM 701 N N . ASP A 1 89 ? 8.986 -1.420 2.461 1.00 84.31 89 ASP A N 1
ATOM 702 C CA . ASP A 1 89 ? 7.598 -1.125 2.803 1.00 84.31 89 ASP A CA 1
ATOM 703 C C . ASP A 1 89 ? 6.699 -1.349 1.578 1.00 84.31 89 ASP A C 1
ATOM 705 O O . ASP A 1 89 ? 6.895 -0.716 0.540 1.00 84.31 89 ASP A O 1
ATOM 709 N N . LEU A 1 90 ? 5.721 -2.256 1.694 1.00 86.31 90 LEU A N 1
ATOM 710 C CA . LEU A 1 90 ? 4.766 -2.556 0.623 1.00 86.31 90 LEU A CA 1
ATOM 711 C C 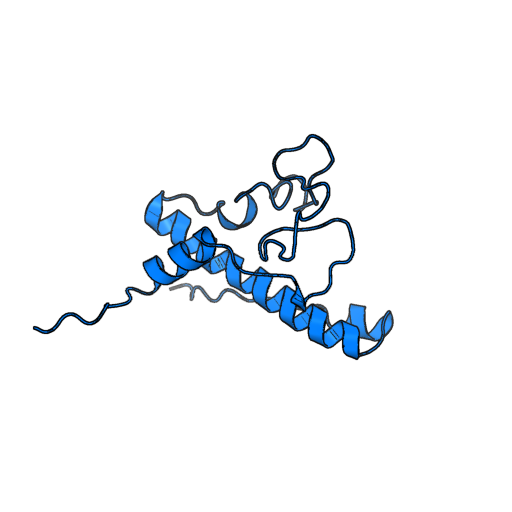. LEU A 1 90 ? 4.027 -1.309 0.145 1.00 86.31 90 LEU A C 1
ATOM 713 O O . LEU A 1 90 ? 3.768 -1.195 -1.046 1.00 86.31 90 LEU A O 1
ATOM 717 N N . MET A 1 91 ? 3.719 -0.373 1.041 1.00 83.88 91 MET A N 1
ATOM 718 C CA . MET A 1 91 ? 2.882 0.786 0.739 1.00 83.88 91 MET A CA 1
ATOM 719 C C . MET A 1 91 ? 3.673 1.991 0.220 1.00 83.88 91 MET A C 1
ATOM 721 O O . MET A 1 91 ? 3.117 3.086 0.119 1.00 83.88 91 MET A O 1
ATOM 725 N N . LYS A 1 92 ? 4.962 1.829 -0.110 1.00 79.19 92 LYS A N 1
ATOM 726 C CA . LYS A 1 92 ? 5.821 2.894 -0.647 1.00 79.19 92 LYS A CA 1
ATOM 727 C C . LYS A 1 92 ? 6.127 2.724 -2.127 1.00 79.19 92 LYS A C 1
ATOM 729 O O . LYS A 1 92 ? 6.345 1.615 -2.604 1.00 79.19 92 LYS A O 1
ATOM 734 N N . TYR A 1 93 ? 6.229 3.857 -2.822 1.00 73.88 93 TYR A N 1
ATOM 735 C CA . TYR A 1 93 ? 6.791 3.911 -4.164 1.00 73.88 93 TYR A CA 1
ATOM 736 C C . TYR A 1 93 ? 8.299 4.153 -4.093 1.00 73.88 93 TYR A C 1
ATOM 738 O O . TYR A 1 93 ? 8.773 5.028 -3.365 1.00 73.88 93 TYR A O 1
ATOM 746 N N . TYR A 1 94 ? 9.047 3.380 -4.875 1.00 75.19 94 TYR A N 1
ATOM 747 C CA . TYR A 1 94 ? 10.498 3.467 -4.977 1.00 75.19 94 TYR A CA 1
ATOM 748 C C . TYR A 1 94 ? 10.887 3.798 -6.419 1.00 75.19 94 TYR A C 1
ATOM 750 O O . TYR A 1 94 ? 10.304 3.277 -7.365 1.00 75.19 94 TYR A O 1
ATOM 758 N N . ASN A 1 95 ? 11.890 4.657 -6.595 1.00 71.06 95 ASN A N 1
ATOM 759 C CA . ASN A 1 95 ? 12.367 5.120 -7.904 1.00 71.06 95 ASN A CA 1
ATOM 760 C C . ASN A 1 95 ? 13.435 4.199 -8.533 1.00 71.06 95 ASN A C 1
ATOM 762 O O . ASN A 1 95 ? 14.110 4.580 -9.488 1.00 71.06 95 ASN A O 1
ATOM 766 N N . TYR A 1 96 ? 13.605 2.990 -7.999 1.00 72.38 96 TYR A N 1
ATOM 767 C CA . TYR A 1 96 ? 14.479 1.939 -8.520 1.00 72.38 96 TYR A CA 1
ATOM 768 C C . TYR A 1 96 ? 13.781 0.585 -8.414 1.00 72.38 96 TYR A C 1
ATOM 770 O O . TYR A 1 96 ? 12.888 0.384 -7.591 1.00 72.38 96 TYR A O 1
ATOM 778 N N . ARG A 1 97 ? 14.208 -0.367 -9.250 1.00 74.94 97 ARG A N 1
ATOM 779 C CA . ARG A 1 97 ? 13.652 -1.723 -9.261 1.00 74.94 97 ARG A CA 1
ATOM 780 C C . ARG A 1 97 ? 14.079 -2.476 -7.999 1.00 74.94 97 ARG A C 1
ATOM 782 O O . ARG A 1 97 ? 15.270 -2.645 -7.747 1.00 74.94 97 ARG A O 1
ATOM 789 N N . ILE A 1 98 ? 13.101 -2.968 -7.245 1.00 79.44 98 ILE A N 1
ATOM 790 C CA . ILE A 1 98 ? 13.293 -3.813 -6.062 1.00 79.44 98 ILE A CA 1
ATOM 791 C C . ILE A 1 98 ? 12.650 -5.167 -6.346 1.00 79.44 98 ILE A C 1
ATOM 793 O O . ILE A 1 98 ? 11.584 -5.230 -6.955 1.00 79.44 98 ILE A O 1
ATOM 797 N N . ALA A 1 99 ? 13.292 -6.257 -5.922 1.00 82.75 99 ALA A N 1
ATOM 798 C CA . ALA A 1 99 ? 12.711 -7.586 -6.071 1.00 82.75 99 ALA A CA 1
ATOM 799 C C . ALA A 1 99 ? 11.376 -7.674 -5.296 1.00 82.75 99 ALA A C 1
ATOM 801 O O . ALA A 1 99 ? 11.375 -7.402 -4.090 1.00 82.75 99 ALA A O 1
ATOM 802 N N . PRO A 1 100 ? 10.262 -8.092 -5.932 1.00 82.25 100 PRO A N 1
ATOM 803 C CA . PRO A 1 100 ? 8.943 -8.186 -5.292 1.00 82.25 100 PRO A CA 1
ATOM 804 C C . PRO A 1 100 ? 8.940 -8.999 -3.989 1.00 82.25 100 PRO A C 1
ATOM 806 O O . PRO A 1 100 ? 8.257 -8.658 -3.025 1.00 82.25 100 PRO A O 1
ATOM 809 N N . SER A 1 101 ? 9.801 -10.016 -3.900 1.00 84.75 101 SER A N 1
ATOM 810 C CA . SER A 1 101 ? 9.978 -10.861 -2.714 1.00 84.75 101 SER A CA 1
ATOM 811 C C . SER A 1 101 ? 10.493 -10.132 -1.465 1.00 84.75 101 SER A C 1
ATOM 813 O O . SER A 1 101 ? 10.405 -10.693 -0.367 1.00 84.75 101 SER A O 1
ATOM 815 N N . LEU A 1 102 ? 11.005 -8.904 -1.592 1.00 86.31 102 LEU A N 1
ATOM 816 C CA . LEU A 1 102 ? 11.495 -8.084 -0.479 1.00 86.31 102 LEU A CA 1
ATOM 817 C C . LEU A 1 102 ? 10.404 -7.204 0.145 1.00 86.31 102 LEU A C 1
ATOM 819 O O . LEU A 1 102 ? 10.586 -6.745 1.274 1.00 86.31 102 LEU A O 1
ATOM 823 N N . PHE A 1 103 ? 9.281 -6.982 -0.546 1.00 86.88 103 PHE A N 1
ATOM 824 C CA . PHE A 1 103 ? 8.200 -6.138 -0.041 1.00 86.88 103 PHE A CA 1
ATOM 825 C C . PHE A 1 103 ? 7.439 -6.822 1.094 1.00 86.88 103 PHE A C 1
ATOM 827 O O . PHE A 1 103 ? 7.126 -8.016 1.043 1.00 86.88 103 PHE A O 1
ATOM 834 N N . ARG A 1 104 ? 7.156 -6.066 2.153 1.00 87.12 104 ARG A N 1
ATOM 835 C CA . ARG A 1 104 ? 6.403 -6.518 3.325 1.00 87.12 104 ARG A CA 1
ATOM 836 C C . ARG A 1 1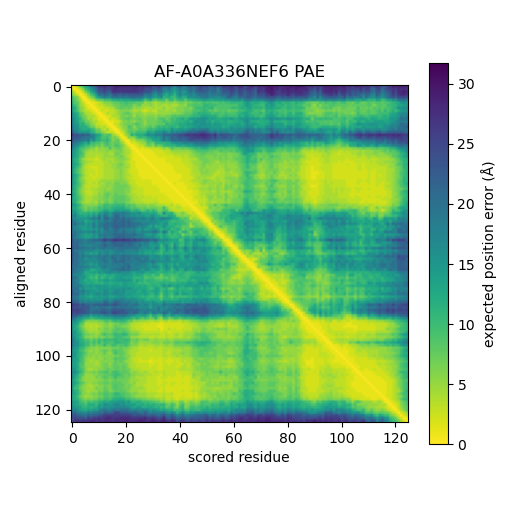04 ? 5.443 -5.421 3.765 1.00 87.12 104 ARG A C 1
ATOM 838 O O . ARG A 1 104 ? 5.813 -4.251 3.798 1.00 87.12 104 ARG A O 1
ATOM 845 N N . ALA A 1 105 ? 4.229 -5.813 4.148 1.00 87.75 105 ALA A N 1
ATOM 846 C CA . ALA A 1 105 ? 3.363 -4.936 4.924 1.00 87.75 105 ALA A CA 1
ATOM 847 C C . ALA A 1 105 ? 4.038 -4.644 6.270 1.00 87.75 105 ALA A C 1
ATOM 849 O O . ALA A 1 105 ? 4.607 -5.542 6.898 1.00 87.75 105 ALA A O 1
ATOM 850 N N . ILE A 1 106 ? 3.989 -3.392 6.704 1.00 84.81 106 ILE A N 1
ATOM 851 C CA . ILE A 1 106 ? 4.583 -2.970 7.973 1.00 84.81 106 ILE A CA 1
ATOM 852 C C . ILE A 1 106 ? 3.593 -3.164 9.128 1.00 84.81 106 ILE A C 1
ATOM 854 O O . ILE A 1 106 ? 2.385 -3.311 8.932 1.00 84.81 106 ILE A O 1
ATOM 858 N N . ASP A 1 107 ? 4.086 -3.060 10.362 1.00 83.81 107 ASP A N 1
ATOM 859 C CA . ASP A 1 107 ? 3.272 -3.162 11.578 1.00 83.81 107 ASP A CA 1
ATOM 860 C C . ASP A 1 107 ? 2.017 -2.280 11.571 1.00 83.81 107 ASP A C 1
ATOM 862 O O . ASP A 1 107 ? 0.988 -2.668 12.122 1.00 83.81 107 ASP A O 1
ATOM 866 N N . TYR A 1 108 ? 2.098 -1.076 10.999 1.00 80.88 108 TYR A N 1
ATOM 867 C CA . TYR A 1 108 ? 0.971 -0.147 10.987 1.00 80.88 108 TYR A CA 1
ATOM 868 C C . TYR A 1 108 ? -0.159 -0.622 10.066 1.00 80.88 108 TYR A C 1
ATOM 870 O O . TYR A 1 108 ? -1.326 -0.596 10.465 1.00 80.88 108 TYR A O 1
ATOM 878 N N . ASP A 1 109 ? 0.180 -1.116 8.875 1.00 83.31 109 ASP A N 1
ATOM 879 C CA . ASP A 1 109 ? -0.787 -1.659 7.917 1.00 83.31 109 ASP A CA 1
ATOM 880 C C . ASP A 1 109 ? -1.499 -2.873 8.517 1.00 83.31 109 ASP A C 1
ATOM 882 O O . ASP A 1 109 ? -2.727 -2.971 8.491 1.00 83.31 109 ASP A O 1
ATOM 886 N N . LEU A 1 110 ? -0.727 -3.763 9.152 1.00 87.88 110 LEU A N 1
ATOM 887 C CA . LEU A 1 110 ? -1.249 -4.956 9.814 1.00 87.88 110 LEU A CA 1
ATOM 888 C C . LEU A 1 110 ? -2.182 -4.600 10.976 1.00 87.88 110 LEU A C 1
ATOM 890 O O . LEU A 1 110 ? -3.271 -5.163 11.089 1.00 87.88 110 LEU A O 1
ATOM 894 N N . LYS A 1 111 ? -1.802 -3.635 11.823 1.00 86.38 111 LYS A N 1
ATOM 895 C CA . LYS A 1 111 ? -2.661 -3.147 12.916 1.00 86.38 111 LYS A CA 1
ATOM 896 C C . LYS A 1 111 ? -3.953 -2.533 12.383 1.00 86.38 111 LYS A C 1
ATOM 898 O O . LYS A 1 111 ? -5.014 -2.795 12.945 1.00 86.38 111 LYS A O 1
ATOM 903 N N . SER A 1 112 ? -3.871 -1.774 11.292 1.00 84.56 112 SER A N 1
ATOM 904 C CA . SER A 1 112 ? -5.029 -1.164 10.633 1.00 84.56 112 SER A CA 1
ATOM 905 C C . SER A 1 112 ? -6.004 -2.230 10.131 1.00 84.56 112 SER A C 1
ATOM 907 O O . SER A 1 112 ? -7.203 -2.157 10.408 1.00 84.56 112 SER A O 1
ATOM 909 N N . LEU A 1 113 ? -5.487 -3.269 9.470 1.00 87.69 113 LEU A N 1
ATOM 910 C CA . LEU A 1 113 ? -6.280 -4.404 9.006 1.00 87.69 113 LEU A CA 1
ATOM 911 C C . LEU A 1 113 ? -6.931 -5.169 10.167 1.00 87.69 113 LEU A C 1
ATOM 913 O O . LEU A 1 113 ? -8.132 -5.437 10.126 1.00 87.69 113 LEU A O 1
ATOM 917 N N . ILE A 1 114 ? -6.169 -5.499 11.214 1.00 88.44 114 ILE A N 1
ATOM 918 C CA . ILE A 1 114 ? -6.681 -6.220 12.391 1.00 88.44 114 ILE A CA 1
ATOM 919 C C . ILE A 1 114 ? -7.793 -5.417 13.074 1.00 88.44 114 ILE A C 1
ATOM 921 O O . ILE A 1 114 ? -8.840 -5.980 13.399 1.00 88.44 114 ILE A O 1
ATOM 925 N N . TRP A 1 115 ? -7.588 -4.108 13.249 1.00 85.50 115 TRP A N 1
ATOM 926 C CA . TRP A 1 115 ? -8.579 -3.201 13.826 1.00 85.50 115 TRP A CA 1
ATOM 927 C C . TRP A 1 115 ? -9.891 -3.217 13.038 1.00 85.50 115 TRP A C 1
ATOM 929 O O . TRP A 1 115 ? -10.966 -3.372 13.613 1.00 85.50 115 TRP A O 1
ATOM 939 N N . LEU A 1 116 ? -9.804 -3.118 11.709 1.00 85.69 116 LEU A N 1
ATOM 940 C CA . LEU A 1 116 ? -10.971 -3.150 10.826 1.00 85.69 116 LEU A CA 1
ATOM 941 C C . LEU A 1 116 ? -11.673 -4.511 10.788 1.00 85.69 116 LEU A C 1
ATOM 943 O O . LEU A 1 116 ? -12.873 -4.565 10.522 1.00 85.69 116 LEU A O 1
ATOM 947 N N . SER A 1 117 ? -10.941 -5.591 11.053 1.00 86.44 117 SER A N 1
ATOM 948 C CA . SER A 1 117 ? -11.440 -6.966 10.950 1.00 86.44 117 SER A CA 1
ATOM 949 C C . SER A 1 117 ? -12.210 -7.438 12.187 1.00 86.44 117 SER A C 1
ATOM 951 O O . SER A 1 117 ? -12.718 -8.557 12.184 1.00 86.44 117 SER A O 1
ATOM 953 N N . PHE A 1 118 ? -12.299 -6.622 13.249 1.00 80.25 118 PHE A N 1
ATOM 954 C CA . PHE A 1 118 ? -12.979 -6.964 14.511 1.00 80.25 118 PHE A CA 1
ATOM 955 C C . PHE A 1 118 ? -12.602 -8.358 15.046 1.00 80.25 118 PHE A C 1
ATOM 957 O O . PHE A 1 118 ? -13.446 -9.103 15.556 1.00 80.25 118 PHE A O 1
ATOM 964 N N . VAL A 1 119 ? -11.325 -8.728 14.901 1.00 84.44 119 VAL A N 1
ATOM 965 C CA . VAL A 1 119 ? -10.826 -10.054 15.277 1.00 84.44 119 VAL A CA 1
ATOM 966 C C . VAL A 1 119 ? -11.081 -10.286 16.765 1.00 84.44 119 VAL A C 1
ATOM 968 O O . VAL A 1 119 ? -10.664 -9.497 17.613 1.00 84.44 119 VAL A O 1
ATOM 971 N N . LYS A 1 120 ? -11.754 -11.390 17.098 1.00 78.69 120 LYS A N 1
ATOM 972 C CA . LYS A 1 120 ? -11.892 -11.839 18.486 1.00 78.69 120 LYS A CA 1
ATOM 973 C C . LYS A 1 120 ? -10.713 -12.735 18.829 1.00 78.69 120 LYS A C 1
ATOM 975 O O . LYS A 1 120 ? -10.620 -13.852 18.327 1.00 78.69 120 LYS A O 1
ATOM 980 N N . PHE A 1 121 ? -9.837 -12.266 19.709 1.00 76.94 121 PHE A N 1
ATOM 981 C CA . PHE A 1 121 ? -8.821 -13.128 20.301 1.00 76.94 121 PHE A CA 1
ATOM 982 C C . PHE A 1 121 ? -9.505 -14.056 21.309 1.00 76.94 121 PHE A C 1
ATOM 984 O O . PHE A 1 121 ? -10.219 -13.600 22.202 1.00 76.94 121 PHE A O 1
ATOM 991 N N . GLY A 1 122 ? -9.359 -15.367 21.115 1.00 74.12 122 GLY A N 1
ATOM 992 C CA . GLY A 1 122 ? -10.003 -16.374 21.951 1.00 74.12 122 GLY A CA 1
ATOM 993 C C . GLY A 1 122 ? -9.516 -16.297 23.396 1.00 74.12 122 GLY A C 1
ATOM 994 O O . GLY A 1 122 ? -8.409 -16.728 23.701 1.00 74.12 122 GLY A O 1
ATOM 995 N N . GLY A 1 123 ? -10.362 -15.777 24.283 1.00 62.12 123 GLY A N 1
ATOM 996 C CA . GLY A 1 123 ? -10.282 -15.986 25.725 1.00 62.12 123 GLY A CA 1
ATOM 997 C C . GLY A 1 123 ? -11.306 -17.043 26.125 1.00 62.12 123 GLY A C 1
ATOM 998 O O . GLY A 1 123 ? -12.437 -17.015 25.632 1.00 62.12 123 GLY A O 1
ATOM 999 N N . LYS A 1 124 ? -10.917 -17.998 26.980 1.00 58.59 124 LYS A N 1
ATOM 1000 C CA . LYS A 1 124 ? -11.880 -18.912 27.609 1.00 58.59 124 LYS A CA 1
ATOM 1001 C C . LYS A 1 124 ? -12.965 -18.064 28.286 1.00 58.59 124 LYS A C 1
ATOM 1003 O O . LYS A 1 124 ? -12.625 -17.147 29.031 1.00 58.59 124 LYS A O 1
ATOM 1008 N N . LYS A 1 125 ? -14.228 -18.344 27.948 1.00 53.62 125 LYS A N 1
ATOM 1009 C CA . LYS A 1 125 ? -15.392 -17.827 28.677 1.00 53.62 125 LYS A CA 1
ATOM 1010 C C . LYS A 1 125 ? -15.359 -18.299 30.123 1.00 53.62 125 LYS A C 1
ATOM 1012 O O . LYS A 1 125 ? -14.907 -19.449 30.331 1.00 53.62 125 LYS A O 1
#

Organism: Aggregatibacter aphrophilus (NCBI:txid732)